Protein AF-A0A959H0U8-F1 (afdb_monomer_lite)

Foldseek 3Di:
DKDWDWDQALVNPDIDTDIDDDDPPPQEDEDPADGNAAFAKEWEDEPPQFAPVFKWKWKCFPVGNYIYTFCADPVVRITIDGGHGFFTKTWMWMWGAGPVRWIWIWTDIDTHPPDNYHYTYTDTDDPVVVVVVVVVD

pLDDT: mean 90.53, std 7.3, range [69.94, 98.56]

Secondary structure (DSSP, 8-state):
-EEEEEEE-TTSSSEEEEEEE--TT--SEE----SSS-EEEEEEE--TTS-TTTEEEEEEETTSSEEEEPEE-TTT--EEEEEEETT-EEEEEEEEE-TTS-EEEEEEEEETTS-SEEE---EEE-HHHHHHHHHT-

Sequence (137 aa):
PVFQSDWLAPNQVDVITGYELFSPHLNWINCDRFVGEPTTSFCVDLPPEFNPENSRVYLVFENMQSIAPLETDLSSGTFCYPMAPHGFQVRIVSISKTEDGRYWLGNKQTEIGTNATVEVQPQEVQEQQVLNFLKNL

Radius of gyration: 16.79 Å; chains: 1; bounding box: 42×36×40 Å

Structure (mmCIF, N/CA/C/O backbone):
data_AF-A0A959H0U8-F1
#
_entry.id   AF-A0A959H0U8-F1
#
loop_
_atom_site.group_PDB
_atom_site.id
_atom_site.type_symbol
_atom_site.label_atom_id
_atom_site.label_alt_id
_atom_site.label_comp_id
_atom_site.label_asym_id
_atom_site.label_entity_id
_atom_site.label_seq_id
_atom_site.pdbx_PDB_ins_code
_atom_site.Cartn_x
_atom_site.Cartn_y
_atom_site.Cartn_z
_atom_site.occupancy
_atom_site.B_iso_or_equiv
_atom_site.auth_seq_id
_atom_site.auth_comp_id
_atom_site.auth_asym_id
_atom_site.auth_atom_id
_atom_site.pdbx_PDB_model_num
ATOM 1 N N . PRO A 1 1 ? 8.757 -23.204 -14.002 1.00 74.38 1 PRO A N 1
ATOM 2 C CA . PRO A 1 1 ? 10.155 -23.548 -14.371 1.00 74.38 1 PRO A CA 1
ATOM 3 C C . PRO A 1 1 ? 11.069 -22.370 -14.034 1.00 74.38 1 PRO A C 1
ATOM 5 O O . PRO A 1 1 ? 10.575 -21.245 -14.026 1.00 74.38 1 PRO A O 1
ATOM 8 N N . VAL A 1 2 ? 12.338 -22.636 -13.713 1.00 84.12 2 VAL A N 1
ATOM 9 C CA . VAL A 1 2 ? 13.323 -21.602 -13.356 1.00 84.12 2 VAL A CA 1
ATOM 10 C C . VAL A 1 2 ? 14.381 -21.537 -14.445 1.00 84.12 2 VAL A C 1
ATOM 12 O O . VAL A 1 2 ? 14.932 -22.572 -14.818 1.00 84.12 2 VAL A O 1
ATOM 15 N N . PHE A 1 3 ? 14.648 -20.339 -14.947 1.00 88.81 3 PHE A N 1
ATOM 16 C CA . PHE A 1 3 ? 15.611 -20.074 -16.009 1.00 88.81 3 PHE A CA 1
ATOM 17 C C . PHE A 1 3 ? 16.629 -19.059 -15.512 1.00 88.81 3 PHE A C 1
ATOM 19 O O . PHE A 1 3 ? 16.265 -18.141 -14.786 1.00 88.81 3 PHE A O 1
ATOM 26 N N . GLN A 1 4 ? 17.894 -19.201 -15.895 1.00 91.25 4 GLN A N 1
ATOM 27 C CA . GLN A 1 4 ? 18.825 -18.083 -15.769 1.00 91.25 4 GLN A CA 1
ATOM 28 C C . GLN A 1 4 ? 18.385 -16.986 -16.749 1.00 91.25 4 GLN A C 1
ATOM 30 O O . GLN A 1 4 ? 18.025 -17.300 -17.884 1.00 91.25 4 GLN A O 1
ATOM 35 N N . SER A 1 5 ? 18.385 -15.734 -16.303 1.00 90.12 5 SER A N 1
ATOM 36 C CA . SER A 1 5 ? 17.933 -14.593 -17.095 1.00 90.12 5 SER A CA 1
ATOM 37 C C . SER A 1 5 ? 18.782 -13.358 -16.812 1.00 90.12 5 SER A C 1
ATOM 39 O O . SER A 1 5 ? 19.304 -13.189 -15.707 1.00 90.12 5 SER A O 1
ATOM 41 N N . ASP A 1 6 ? 18.893 -12.514 -17.833 1.00 91.00 6 ASP A N 1
ATOM 42 C CA . ASP A 1 6 ? 19.637 -11.264 -17.826 1.00 91.00 6 ASP A CA 1
ATOM 43 C C . ASP A 1 6 ? 18.681 -10.143 -18.260 1.00 91.00 6 ASP A C 1
ATOM 45 O O . ASP A 1 6 ? 18.078 -10.208 -19.334 1.00 91.00 6 ASP A O 1
ATOM 49 N N . TRP A 1 7 ? 18.549 -9.103 -17.439 1.00 85.88 7 TRP A N 1
ATOM 50 C CA . TRP A 1 7 ? 17.707 -7.937 -17.715 1.00 85.88 7 TRP A CA 1
ATOM 51 C C . TRP A 1 7 ? 18.563 -6.682 -17.858 1.00 85.88 7 TRP A C 1
ATOM 53 O O . TRP A 1 7 ? 19.547 -6.504 -17.138 1.00 85.88 7 TRP A O 1
ATOM 63 N N . LEU A 1 8 ? 18.174 -5.773 -18.753 1.00 85.31 8 LEU A N 1
ATOM 64 C CA . LEU A 1 8 ? 18.801 -4.453 -18.822 1.00 85.31 8 LEU A CA 1
ATOM 65 C C . LEU A 1 8 ? 18.415 -3.635 -17.586 1.00 85.31 8 LEU A C 1
ATOM 67 O O . LEU A 1 8 ? 17.239 -3.529 -17.231 1.00 85.31 8 LEU A O 1
ATOM 71 N N . ALA A 1 9 ? 19.409 -3.037 -16.935 1.00 80.75 9 ALA A N 1
ATOM 72 C CA . ALA A 1 9 ? 19.173 -2.072 -15.875 1.00 80.75 9 ALA A CA 1
ATOM 73 C C . ALA A 1 9 ? 18.481 -0.810 -16.431 1.00 80.75 9 ALA A C 1
ATOM 75 O O . ALA A 1 9 ? 18.576 -0.522 -17.628 1.00 80.75 9 ALA A O 1
ATOM 76 N N . PRO A 1 10 ? 17.839 0.013 -15.579 1.00 75.88 10 PRO A N 1
ATOM 77 C CA . PRO A 1 10 ? 17.183 1.245 -16.024 1.00 75.88 10 PRO A CA 1
ATOM 78 C C . PRO A 1 10 ? 18.098 2.211 -16.795 1.00 75.88 10 PRO A C 1
ATOM 80 O O . PRO A 1 10 ? 17.624 2.953 -17.648 1.00 75.88 10 PRO A O 1
ATOM 83 N N . ASN A 1 11 ? 19.413 2.178 -16.548 1.00 79.75 11 ASN A N 1
ATOM 84 C CA . ASN A 1 11 ? 20.396 2.983 -17.281 1.00 79.75 11 ASN A CA 1
ATOM 85 C C . ASN A 1 11 ? 20.711 2.469 -18.699 1.00 79.75 11 ASN A C 1
ATOM 87 O O . ASN A 1 11 ? 21.494 3.105 -19.397 1.00 79.75 11 ASN A O 1
ATOM 91 N N . GLN A 1 12 ? 20.116 1.345 -19.114 1.00 81.25 12 GLN A N 1
ATOM 92 C CA . GLN A 1 12 ? 20.269 0.701 -20.424 1.00 81.25 12 GLN A CA 1
ATOM 93 C C . GLN A 1 12 ? 21.707 0.267 -20.769 1.00 81.25 12 GLN A C 1
ATOM 95 O O . GLN A 1 12 ? 21.991 -0.061 -21.919 1.00 81.25 12 GLN A O 1
ATOM 100 N N . VAL A 1 13 ? 22.614 0.261 -19.790 1.00 85.69 13 VAL A N 1
ATOM 101 C CA . VAL A 1 13 ? 24.035 -0.076 -19.974 1.00 85.69 13 VAL A CA 1
ATOM 102 C C . VAL A 1 13 ? 24.415 -1.287 -19.134 1.00 85.69 13 VAL A C 1
ATOM 104 O O . VAL A 1 13 ? 25.091 -2.188 -19.629 1.00 85.69 13 VAL A O 1
ATOM 107 N N . ASP A 1 14 ? 23.965 -1.328 -17.882 1.00 88.50 14 ASP A N 1
ATOM 108 C CA . ASP A 1 14 ? 24.293 -2.425 -16.981 1.00 88.50 14 ASP A CA 1
ATOM 109 C C . ASP A 1 14 ? 23.356 -3.619 -17.191 1.00 88.50 14 ASP A C 1
ATOM 111 O O . ASP A 1 14 ? 22.172 -3.468 -17.505 1.00 88.50 14 ASP A O 1
ATOM 115 N N . VAL A 1 15 ? 23.893 -4.820 -16.974 1.00 89.38 15 VAL A N 1
ATOM 116 C CA . VAL A 1 15 ? 23.142 -6.078 -17.019 1.00 89.38 15 VAL A CA 1
ATOM 117 C C . VAL A 1 15 ? 22.891 -6.563 -15.596 1.00 89.38 15 VAL A C 1
ATOM 119 O O . VAL A 1 15 ? 23.821 -6.741 -14.809 1.00 89.38 15 VAL A O 1
ATOM 122 N N . ILE A 1 16 ? 21.623 -6.799 -15.273 1.00 88.25 16 ILE A N 1
ATOM 123 C CA . ILE A 1 16 ? 21.184 -7.437 -14.035 1.00 88.25 16 ILE A CA 1
ATOM 124 C C . ILE A 1 16 ? 21.042 -8.927 -14.327 1.00 88.25 16 ILE A C 1
ATOM 126 O O . ILE A 1 16 ? 20.200 -9.315 -15.128 1.00 88.25 16 ILE A O 1
ATOM 130 N N . THR A 1 17 ? 21.856 -9.753 -13.676 1.00 90.38 17 THR A N 1
ATOM 131 C CA . THR A 1 17 ? 21.813 -11.215 -13.823 1.00 90.38 17 THR A CA 1
ATOM 132 C C . THR A 1 17 ? 20.987 -11.836 -12.700 1.00 90.38 17 THR A C 1
ATOM 134 O O . THR A 1 17 ? 21.017 -11.371 -11.556 1.00 90.38 17 THR A O 1
ATOM 137 N N . GLY A 1 18 ? 20.238 -12.895 -12.999 1.00 88.12 18 GLY A N 1
ATOM 138 C CA . GLY A 1 18 ? 19.469 -13.613 -11.990 1.00 88.12 18 GLY A CA 1
ATOM 139 C C . GLY A 1 18 ? 18.714 -14.815 -12.539 1.00 88.12 18 GLY A C 1
ATOM 140 O O . GLY A 1 18 ? 19.104 -15.421 -13.536 1.00 88.12 18 GLY A O 1
ATOM 141 N N . TYR A 1 19 ? 17.640 -15.186 -11.844 1.00 84.62 19 TYR A N 1
ATOM 142 C CA . TYR A 1 19 ? 16.775 -16.291 -12.238 1.00 84.62 19 TYR A CA 1
ATOM 143 C C . TYR A 1 19 ? 15.349 -15.796 -12.441 1.00 84.62 19 TYR A C 1
ATOM 145 O O . TYR A 1 19 ? 14.788 -15.130 -11.575 1.00 84.62 19 TYR A O 1
ATOM 153 N N . GLU A 1 20 ? 14.757 -16.151 -13.572 1.00 83.94 20 GLU A N 1
ATOM 154 C CA . GLU A 1 20 ? 13.348 -15.941 -13.855 1.00 83.94 20 GLU A CA 1
ATOM 155 C C . GLU A 1 20 ? 12.563 -17.202 -13.500 1.00 83.94 20 GLU A C 1
ATOM 157 O O . GLU A 1 20 ? 12.912 -18.314 -13.908 1.00 83.94 20 GLU A O 1
ATOM 162 N N . LEU A 1 21 ? 11.486 -17.035 -12.738 1.00 80.38 21 LEU A N 1
ATOM 163 C CA . LEU A 1 21 ? 10.592 -18.119 -12.361 1.00 80.38 21 LEU A CA 1
ATOM 164 C C . LEU A 1 21 ? 9.195 -17.824 -12.895 1.00 80.38 21 LEU A C 1
ATOM 166 O O . LEU A 1 21 ? 8.529 -16.899 -12.442 1.00 80.38 21 LEU A O 1
ATOM 170 N N . PHE A 1 22 ? 8.724 -18.667 -13.813 1.00 73.56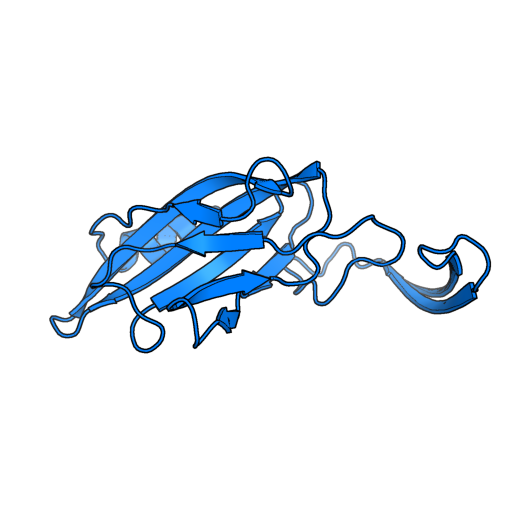 22 PHE A N 1
ATOM 171 C CA . PHE A 1 22 ? 7.317 -18.684 -14.204 1.00 73.56 22 PHE A CA 1
ATOM 172 C C . PHE A 1 22 ? 6.589 -19.767 -13.409 1.00 73.56 22 PHE A C 1
ATOM 174 O O . PHE A 1 22 ? 6.924 -20.957 -13.523 1.00 73.56 22 PHE A O 1
ATOM 181 N N . SER A 1 23 ? 5.603 -19.365 -12.605 1.00 73.44 23 SER A N 1
ATOM 182 C CA . SER A 1 23 ? 4.746 -20.289 -11.864 1.00 73.44 23 SER A CA 1
ATOM 183 C C . SER A 1 23 ? 3.269 -20.006 -12.129 1.00 73.44 23 SER A C 1
ATOM 185 O O . SER A 1 23 ? 2.710 -19.098 -11.523 1.00 73.44 23 SER A O 1
ATOM 187 N N . PRO A 1 24 ? 2.603 -20.814 -12.970 1.00 69.94 24 PRO A N 1
ATOM 188 C CA . PRO A 1 24 ? 1.177 -20.650 -13.253 1.00 69.94 24 PRO A CA 1
ATOM 189 C C . PRO A 1 24 ? 0.267 -21.089 -12.090 1.00 69.94 24 PRO A C 1
ATOM 191 O O . PRO A 1 24 ? -0.951 -21.013 -12.211 1.00 69.94 24 PRO A O 1
ATOM 194 N N . HIS A 1 25 ? 0.835 -21.604 -10.992 1.00 75.56 25 HIS A N 1
ATOM 195 C CA . HIS A 1 25 ? 0.088 -22.155 -9.853 1.00 75.56 25 HIS A CA 1
ATOM 196 C C . HIS A 1 25 ? 0.329 -21.414 -8.536 1.00 75.56 25 HIS A C 1
ATOM 198 O O . HIS A 1 25 ? -0.340 -21.703 -7.544 1.00 75.56 25 HIS A O 1
ATOM 204 N N . LEU A 1 26 ? 1.288 -20.484 -8.497 1.00 71.94 26 LEU A N 1
ATOM 205 C CA . LEU A 1 26 ? 1.362 -19.538 -7.392 1.00 71.94 26 LEU A CA 1
ATOM 206 C C . LEU A 1 26 ? 0.295 -18.486 -7.679 1.00 71.94 26 LEU A C 1
ATOM 208 O O . LEU A 1 26 ? 0.445 -17.740 -8.635 1.00 71.94 26 LEU A O 1
ATOM 212 N N . ASN A 1 27 ? -0.794 -18.508 -6.905 1.00 78.50 27 ASN A N 1
ATOM 213 C CA . ASN A 1 27 ? -1.888 -17.544 -7.024 1.00 78.50 27 ASN A CA 1
ATOM 214 C C . ASN A 1 27 ? -1.363 -16.127 -6.724 1.00 78.50 27 ASN A C 1
ATOM 216 O O . ASN A 1 27 ? -0.850 -15.440 -7.594 1.00 78.50 27 ASN A O 1
ATOM 220 N N . TRP A 1 28 ? -1.430 -15.703 -5.461 1.00 82.88 28 TRP A N 1
ATOM 221 C CA . TRP A 1 28 ? -0.937 -14.396 -5.044 1.00 82.88 28 TRP A CA 1
ATOM 222 C C . TRP A 1 28 ? 0.548 -14.452 -4.711 1.00 82.88 28 TRP A C 1
ATOM 224 O O . TRP A 1 28 ? 0.974 -15.263 -3.885 1.00 82.88 28 TRP A O 1
ATOM 234 N N . ILE A 1 29 ? 1.318 -13.559 -5.323 1.00 80.06 29 ILE A N 1
ATOM 235 C CA . ILE A 1 29 ? 2.727 -13.341 -5.005 1.00 80.06 29 ILE A CA 1
ATOM 236 C C . ILE A 1 29 ? 2.925 -11.971 -4.353 1.00 80.06 29 ILE A C 1
ATOM 238 O O . ILE A 1 29 ? 2.135 -11.044 -4.529 1.00 80.06 29 ILE A O 1
ATOM 242 N N . ASN A 1 30 ? 3.989 -11.842 -3.568 1.00 79.94 30 ASN A N 1
ATOM 243 C CA . ASN A 1 30 ? 4.473 -10.530 -3.164 1.00 79.94 30 ASN A CA 1
ATOM 244 C C . ASN A 1 30 ? 5.371 -9.980 -4.281 1.00 79.94 30 ASN A C 1
ATOM 246 O O . ASN A 1 30 ? 6.256 -10.694 -4.755 1.00 79.94 30 ASN A O 1
ATOM 250 N N . CYS A 1 31 ? 5.143 -8.732 -4.695 1.00 73.19 31 CYS A N 1
ATOM 251 C CA . CYS A 1 31 ? 6.084 -8.020 -5.555 1.00 73.19 31 CYS A CA 1
ATOM 252 C C . CYS A 1 31 ? 6.966 -7.128 -4.687 1.00 73.19 31 CYS A C 1
ATOM 254 O O . CYS A 1 31 ? 6.489 -6.154 -4.109 1.00 73.19 31 CYS A O 1
ATOM 256 N N . ASP A 1 32 ? 8.244 -7.490 -4.605 1.00 73.81 32 ASP A N 1
ATOM 257 C CA . ASP A 1 32 ? 9.235 -6.740 -3.837 1.00 73.81 32 ASP A CA 1
ATOM 258 C C . ASP A 1 32 ? 9.806 -5.573 -4.657 1.00 73.81 32 ASP A C 1
ATOM 260 O O . ASP A 1 32 ? 9.900 -4.448 -4.172 1.00 73.81 32 ASP A O 1
ATOM 264 N N . ARG A 1 33 ? 10.123 -5.809 -5.942 1.00 75.56 33 ARG A N 1
ATOM 265 C CA . ARG A 1 33 ? 10.620 -4.773 -6.859 1.00 75.56 33 ARG A CA 1
ATOM 266 C C . ARG A 1 33 ? 10.392 -5.130 -8.328 1.00 75.56 33 ARG A C 1
ATOM 268 O O . ARG A 1 33 ? 10.638 -6.262 -8.738 1.00 75.56 33 ARG A O 1
ATOM 275 N N . PHE A 1 34 ? 10.041 -4.132 -9.137 1.00 80.44 34 PHE A N 1
ATOM 276 C CA . PHE A 1 34 ? 10.049 -4.234 -10.599 1.00 80.44 34 PHE A CA 1
ATOM 277 C C . PHE A 1 34 ? 11.459 -3.980 -11.150 1.00 80.44 34 PHE A C 1
ATOM 279 O O . PHE A 1 34 ? 12.151 -3.057 -10.721 1.00 80.44 34 PHE A O 1
ATOM 286 N N . VAL A 1 35 ? 11.908 -4.808 -12.095 1.00 79.06 35 VAL A N 1
ATOM 287 C CA . VAL A 1 35 ? 13.217 -4.671 -12.752 1.00 79.06 35 VAL A CA 1
ATOM 288 C C . VAL A 1 35 ? 13.004 -4.135 -14.164 1.00 79.06 35 VAL A C 1
ATOM 290 O O . VAL A 1 35 ? 12.205 -4.687 -14.908 1.00 79.06 35 VAL A O 1
ATOM 293 N N . GLY A 1 36 ? 13.721 -3.071 -14.531 1.00 77.56 36 GLY A N 1
ATOM 294 C CA . GLY A 1 36 ? 13.685 -2.490 -15.881 1.00 77.56 36 GLY A CA 1
ATOM 295 C C . GLY A 1 36 ? 12.570 -1.467 -16.126 1.00 77.56 36 GLY A C 1
ATOM 296 O O . GLY A 1 36 ? 12.652 -0.723 -17.098 1.00 77.56 36 GLY A O 1
ATOM 297 N N . GLU A 1 37 ? 11.587 -1.365 -15.230 1.00 83.50 37 GLU A N 1
ATOM 298 C CA . GLU A 1 37 ? 10.513 -0.369 -15.315 1.00 83.50 37 GLU A CA 1
ATOM 299 C C . GLU A 1 37 ? 10.930 0.981 -14.703 1.00 83.50 37 GLU A C 1
ATOM 301 O O . GLU A 1 37 ? 11.637 1.002 -13.687 1.00 83.50 37 GLU A O 1
ATOM 306 N N . PRO A 1 38 ? 10.492 2.126 -15.263 1.00 86.62 38 PRO A N 1
ATOM 307 C CA . PRO A 1 38 ? 10.655 3.419 -14.612 1.00 86.62 38 PRO A CA 1
ATOM 308 C C . PRO A 1 38 ? 9.842 3.459 -13.313 1.00 86.62 38 PRO A C 1
ATOM 310 O O . PRO A 1 38 ? 8.658 3.119 -13.293 1.00 86.62 38 PRO A O 1
ATOM 313 N N . THR A 1 39 ? 10.466 3.903 -12.223 1.00 89.75 39 THR A N 1
ATOM 314 C CA . THR A 1 39 ? 9.841 3.909 -10.895 1.00 89.75 39 THR A CA 1
ATOM 315 C C . THR A 1 39 ? 9.639 5.313 -10.344 1.00 89.75 39 THR A C 1
ATOM 317 O O . THR A 1 39 ? 10.470 6.195 -10.554 1.00 89.75 39 THR A O 1
ATOM 320 N N . THR A 1 40 ? 8.582 5.492 -9.557 1.00 90.31 40 THR A N 1
ATOM 321 C CA . THR A 1 40 ? 8.320 6.691 -8.754 1.00 90.31 40 THR A CA 1
ATOM 322 C C . THR A 1 40 ? 7.997 6.305 -7.315 1.00 90.31 40 THR A C 1
ATOM 324 O O . THR A 1 40 ? 7.500 5.208 -7.061 1.00 90.31 40 THR A O 1
ATOM 327 N N . SER A 1 41 ? 8.218 7.225 -6.374 1.00 91.56 41 SER A N 1
ATOM 328 C CA . SER A 1 41 ? 7.571 7.112 -5.068 1.00 91.56 41 SER A CA 1
ATOM 329 C C . SER A 1 41 ? 6.062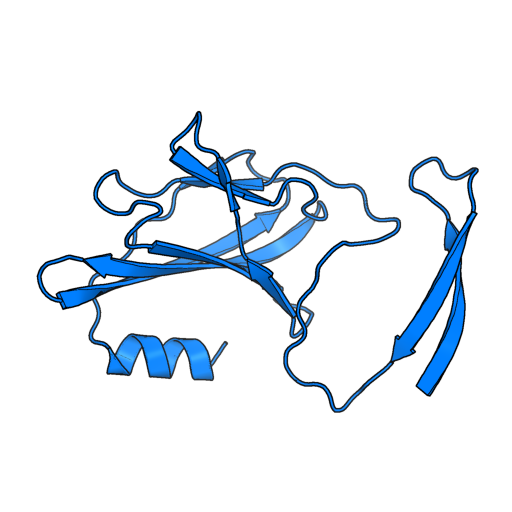 7.251 -5.251 1.00 91.56 41 SER A C 1
ATOM 331 O O . SER A 1 41 ? 5.603 8.113 -6.008 1.00 91.56 41 SER A O 1
ATOM 333 N N . PHE A 1 42 ? 5.306 6.394 -4.575 1.00 94.44 42 PHE A N 1
ATOM 334 C CA . PHE A 1 42 ? 3.853 6.437 -4.540 1.00 94.44 42 PHE A CA 1
ATOM 335 C C . PHE A 1 42 ? 3.396 6.355 -3.092 1.00 94.44 42 PHE A C 1
ATOM 337 O O . PHE A 1 42 ? 3.668 5.357 -2.422 1.00 94.44 42 PHE A O 1
ATOM 344 N N . CYS A 1 43 ? 2.704 7.386 -2.617 1.00 96.50 43 CYS A N 1
ATOM 345 C CA . CYS A 1 43 ? 2.231 7.453 -1.241 1.00 96.50 43 CYS A CA 1
ATOM 346 C C . CYS A 1 43 ? 0.704 7.481 -1.165 1.00 96.50 43 CYS A C 1
ATOM 348 O O . CYS A 1 43 ? 0.013 7.937 -2.075 1.00 96.50 43 CYS A O 1
ATOM 350 N N . VAL A 1 44 ? 0.175 7.000 -0.050 1.00 97.69 44 VAL A N 1
ATOM 351 C CA . VAL A 1 44 ? -1.235 7.004 0.307 1.00 97.69 44 VAL A CA 1
ATOM 352 C C . VAL A 1 44 ? -1.378 7.778 1.600 1.00 97.69 44 VAL A C 1
ATOM 354 O O . VAL A 1 44 ? -0.710 7.472 2.591 1.00 97.69 44 VAL A O 1
ATOM 357 N N . ASP A 1 45 ? -2.258 8.769 1.566 1.00 97.38 45 ASP A N 1
ATOM 358 C CA . ASP A 1 45 ? -2.627 9.550 2.737 1.00 97.38 45 ASP A CA 1
ATOM 359 C C . ASP A 1 45 ? -3.988 9.081 3.255 1.00 97.38 45 ASP A C 1
ATOM 361 O O . ASP A 1 45 ? -4.929 8.881 2.474 1.00 97.38 45 ASP A O 1
ATOM 365 N N . LEU A 1 46 ? -4.067 8.862 4.564 1.00 97.88 46 LEU A N 1
ATOM 366 C CA . LEU A 1 46 ? -5.285 8.466 5.262 1.00 97.88 46 LEU A CA 1
ATOM 367 C C . LEU A 1 46 ? -5.663 9.558 6.272 1.00 97.88 46 LEU A C 1
ATOM 369 O O . LEU A 1 46 ? -4.783 10.257 6.773 1.00 97.88 46 LEU A O 1
ATOM 373 N N . PRO A 1 47 ? -6.954 9.694 6.620 1.00 96.69 47 PRO A N 1
ATOM 374 C CA . PRO A 1 47 ? -7.372 10.565 7.710 1.00 96.69 47 PRO A CA 1
ATOM 375 C C . PRO A 1 47 ? -6.591 10.305 9.015 1.00 96.69 47 PRO A C 1
ATOM 377 O O . PRO A 1 47 ? -6.234 9.154 9.274 1.00 96.69 47 PRO A O 1
ATOM 380 N N . PRO A 1 48 ? -6.354 11.328 9.862 1.00 92.88 48 PRO A N 1
ATOM 381 C CA . PRO A 1 48 ? -5.478 11.229 11.039 1.00 92.88 48 PRO A CA 1
ATOM 382 C C . PRO A 1 48 ? -5.825 10.120 12.045 1.00 92.88 48 PRO A C 1
ATOM 384 O O . PRO A 1 48 ? -4.957 9.657 12.785 1.00 92.88 48 PRO A O 1
ATOM 387 N N . GLU A 1 49 ? -7.086 9.695 12.101 1.00 93.94 49 GLU A N 1
ATOM 388 C CA . GLU A 1 49 ? -7.546 8.576 12.925 1.00 93.94 49 GLU A CA 1
ATOM 389 C C . GLU A 1 49 ? -7.015 7.203 12.459 1.00 93.94 49 GLU A C 1
ATOM 391 O O . GLU A 1 49 ? -7.016 6.245 13.238 1.00 93.94 49 GLU A O 1
ATOM 396 N N . PHE A 1 50 ? -6.523 7.101 11.221 1.00 96.25 50 PHE A N 1
ATOM 397 C CA . PHE A 1 50 ? -5.955 5.896 10.620 1.00 96.25 50 PHE A CA 1
ATOM 398 C C . PHE A 1 50 ? -4.436 6.032 10.503 1.00 96.25 50 PHE A C 1
ATOM 400 O O . PHE A 1 50 ? -3.901 6.649 9.586 1.00 96.25 50 PHE A O 1
ATOM 407 N N . ASN A 1 51 ? -3.730 5.428 11.450 1.00 93.44 51 ASN A N 1
ATOM 408 C CA . ASN A 1 51 ? -2.297 5.593 11.643 1.00 93.44 51 ASN A CA 1
ATOM 409 C C . ASN A 1 51 ? -1.549 4.244 11.519 1.00 93.44 51 ASN A C 1
ATOM 411 O O . ASN A 1 51 ? -2.169 3.183 11.404 1.00 93.44 51 ASN A O 1
ATOM 415 N N . PRO A 1 52 ? -0.208 4.243 11.551 1.00 93.56 52 PRO A N 1
ATOM 416 C CA . PRO A 1 52 ? 0.600 3.027 11.397 1.00 93.56 52 PRO A CA 1
ATOM 417 C C . PRO A 1 52 ? 0.365 1.949 12.462 1.00 93.56 52 PRO A C 1
ATOM 419 O O . PRO A 1 52 ? 0.656 0.772 12.235 1.00 93.56 52 PRO A O 1
ATOM 422 N N . GLU A 1 53 ? -0.149 2.318 13.633 1.00 93.81 53 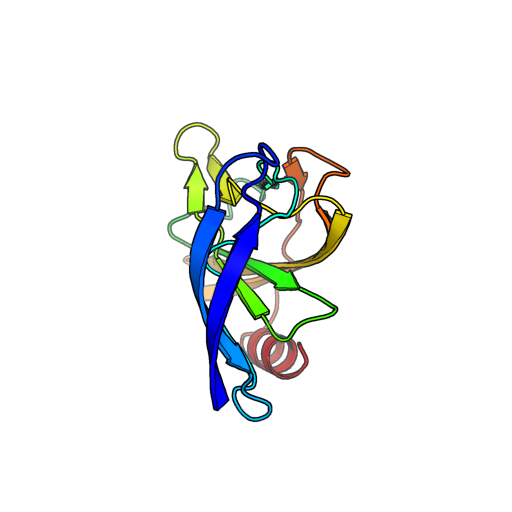GLU A N 1
ATOM 423 C CA . GLU A 1 53 ? -0.424 1.378 14.720 1.00 93.81 53 GLU A CA 1
ATOM 424 C C . GLU A 1 53 ? -1.708 0.589 14.454 1.00 93.81 53 GLU A C 1
ATOM 426 O O . GLU A 1 53 ? -1.788 -0.593 14.791 1.00 93.81 53 GLU A O 1
ATOM 431 N N . ASN A 1 54 ? -2.686 1.217 13.795 1.00 96.38 54 ASN A N 1
ATOM 432 C CA . ASN A 1 54 ? -4.016 0.652 13.592 1.00 96.38 54 ASN A CA 1
ATOM 433 C C . ASN A 1 54 ? -4.365 0.330 12.127 1.00 96.38 54 ASN A C 1
ATOM 435 O O . ASN A 1 54 ? -5.422 -0.254 11.886 1.00 96.38 54 ASN A O 1
ATOM 439 N N . SER A 1 55 ? -3.503 0.682 11.165 1.00 97.44 55 SER A N 1
ATOM 440 C CA . SER A 1 55 ? -3.771 0.577 9.725 1.00 97.44 55 SER A CA 1
ATOM 441 C C . SER A 1 55 ? -2.663 -0.133 8.948 1.00 97.44 55 SER A C 1
ATOM 443 O O . SER A 1 55 ? -1.473 -0.026 9.253 1.00 97.44 55 SER A O 1
ATOM 445 N N . ARG A 1 56 ? -3.050 -0.863 7.901 1.00 97.25 56 ARG A N 1
ATOM 446 C CA . ARG A 1 56 ? -2.153 -1.427 6.882 1.00 97.25 56 ARG A CA 1
ATOM 447 C C . ARG A 1 56 ? -2.661 -1.048 5.501 1.00 97.25 56 ARG A C 1
ATOM 449 O O . ARG A 1 56 ? -3.866 -1.098 5.262 1.00 97.25 56 ARG A O 1
ATOM 456 N N . VAL A 1 57 ? -1.749 -0.691 4.602 1.00 97.88 57 VAL A N 1
ATOM 457 C CA . VAL A 1 57 ? -2.073 -0.264 3.236 1.00 97.88 57 VAL A CA 1
ATOM 458 C C . VAL A 1 57 ? -1.315 -1.129 2.239 1.00 97.88 57 VAL A C 1
ATOM 460 O O . VAL A 1 57 ? -0.149 -1.458 2.455 1.00 97.88 57 VAL A O 1
ATOM 463 N N . TYR A 1 58 ? -1.987 -1.495 1.152 1.00 96.44 58 TYR A N 1
ATOM 464 C CA . TYR A 1 58 ? -1.461 -2.345 0.091 1.00 96.44 58 TYR A CA 1
ATOM 465 C C . TYR A 1 58 ? -1.778 -1.753 -1.284 1.00 96.44 58 TYR A C 1
ATOM 467 O O . TYR A 1 58 ? -2.867 -1.216 -1.499 1.00 96.44 58 TYR A O 1
ATOM 475 N N . LEU A 1 59 ? -0.853 -1.917 -2.228 1.00 95.06 59 LEU A N 1
ATOM 476 C CA . LEU A 1 59 ? -1.148 -1.868 -3.656 1.00 95.06 59 LEU A CA 1
ATOM 477 C C . LEU A 1 59 ? -1.523 -3.272 -4.114 1.00 95.06 59 LEU A C 1
ATOM 479 O O . LEU A 1 59 ? -0.763 -4.216 -3.901 1.00 95.06 59 LEU A O 1
ATOM 483 N N . VAL A 1 60 ? -2.672 -3.396 -4.762 1.00 94.88 60 VAL A N 1
ATOM 484 C CA . VAL A 1 60 ? -3.114 -4.602 -5.460 1.00 94.88 60 VAL A CA 1
ATOM 485 C C . VAL A 1 60 ? -3.033 -4.308 -6.950 1.00 94.88 60 VAL A C 1
ATOM 487 O O . VAL A 1 60 ? -3.685 -3.384 -7.431 1.00 94.88 60 VAL A O 1
ATOM 490 N N . PHE A 1 61 ? -2.209 -5.044 -7.685 1.00 92.50 61 PHE A N 1
ATOM 491 C CA . PHE A 1 61 ? -2.027 -4.798 -9.113 1.00 92.50 61 PHE A CA 1
ATOM 492 C C . PHE A 1 61 ? -3.147 -5.478 -9.914 1.00 92.50 61 PHE A C 1
ATOM 494 O O . PHE A 1 61 ? -3.435 -6.648 -9.702 1.00 92.50 61 PHE A O 1
ATOM 501 N N . GLU A 1 62 ? -3.792 -4.766 -10.840 1.00 89.88 62 GLU A N 1
ATOM 502 C CA . GLU A 1 62 ? -5.002 -5.284 -11.515 1.00 89.88 62 GLU A CA 1
ATOM 503 C C . GLU A 1 62 ? -4.679 -6.370 -12.565 1.00 89.88 62 GLU A C 1
ATOM 505 O O . GLU A 1 62 ? -5.444 -7.310 -12.762 1.00 89.88 62 GLU A O 1
ATOM 510 N N . ASN A 1 63 ? -3.517 -6.284 -13.223 1.00 84.44 63 ASN A N 1
ATOM 511 C CA . ASN A 1 63 ? -3.126 -7.197 -14.311 1.00 84.44 63 ASN A CA 1
ATOM 512 C C . ASN A 1 63 ? -2.151 -8.304 -13.878 1.00 84.44 63 ASN A C 1
ATOM 514 O O . ASN A 1 63 ? -1.611 -9.027 -14.715 1.00 84.44 63 ASN A O 1
ATOM 518 N N . MET A 1 64 ? -1.893 -8.429 -12.579 1.00 84.38 64 MET A N 1
ATOM 519 C CA . MET A 1 64 ? -1.021 -9.454 -12.014 1.00 84.38 64 MET A CA 1
ATOM 520 C C . MET A 1 64 ? -1.519 -9.800 -10.617 1.00 84.38 64 MET A C 1
ATOM 522 O O . MET A 1 64 ? -1.813 -8.902 -9.841 1.00 84.38 64 MET A O 1
ATOM 526 N N . GLN A 1 65 ? -1.592 -11.088 -10.274 1.00 85.25 65 GLN A N 1
ATOM 527 C CA . GLN A 1 65 ? -2.001 -11.547 -8.940 1.00 85.25 65 GLN A CA 1
ATOM 528 C C . GLN A 1 65 ? -0.902 -11.253 -7.913 1.00 85.25 65 GLN A C 1
ATOM 530 O O . GLN A 1 65 ? -0.205 -12.139 -7.423 1.00 85.25 65 GLN A O 1
ATOM 535 N N . SER A 1 66 ? -0.695 -9.973 -7.635 1.00 88.69 66 SER A N 1
ATOM 536 C CA . SER A 1 66 ? 0.400 -9.489 -6.826 1.00 88.69 66 SER A CA 1
ATOM 537 C C . SER A 1 66 ? -0.036 -8.340 -5.944 1.00 88.69 66 SER A C 1
ATOM 539 O O . SER A 1 66 ? -0.810 -7.472 -6.353 1.00 88.69 66 SER A O 1
ATOM 541 N N . ILE A 1 67 ? 0.532 -8.315 -4.743 1.00 92.44 67 ILE A N 1
ATOM 542 C CA . ILE A 1 67 ? 0.378 -7.212 -3.801 1.00 92.44 67 ILE A CA 1
ATOM 543 C C . ILE A 1 67 ? 1.736 -6.671 -3.364 1.00 92.44 67 ILE A C 1
ATOM 545 O O . ILE A 1 67 ? 2.712 -7.423 -3.268 1.00 92.44 67 ILE A O 1
ATOM 549 N N . ALA A 1 68 ? 1.775 -5.381 -3.050 1.00 92.81 68 ALA A N 1
ATOM 550 C CA . ALA A 1 68 ? 2.900 -4.731 -2.391 1.00 92.81 68 ALA A CA 1
ATOM 551 C C . ALA A 1 68 ? 2.400 -4.007 -1.128 1.00 92.81 68 ALA A C 1
ATOM 553 O O . ALA A 1 68 ? 1.485 -3.186 -1.235 1.00 92.81 68 ALA A O 1
ATOM 554 N N . PRO A 1 69 ? 2.931 -4.310 0.071 1.00 94.81 69 PRO A N 1
ATOM 555 C CA . PRO A 1 69 ? 2.644 -3.522 1.264 1.00 94.81 69 PRO A CA 1
ATOM 556 C C . PRO A 1 69 ? 3.312 -2.146 1.157 1.00 94.81 69 PRO A C 1
ATOM 558 O O . PRO A 1 69 ? 4.438 -2.040 0.673 1.00 94.81 69 PRO A O 1
ATOM 561 N N . LEU A 1 70 ? 2.629 -1.102 1.621 1.00 95.31 70 LEU A N 1
ATOM 562 C CA . LEU A 1 70 ? 3.223 0.228 1.747 1.00 95.31 70 LEU A CA 1
ATOM 563 C C . LEU A 1 70 ? 3.825 0.374 3.145 1.00 95.31 70 LEU A C 1
ATOM 565 O O . LEU A 1 70 ? 3.223 -0.027 4.146 1.00 95.31 70 LEU A O 1
ATOM 569 N N . GLU A 1 71 ? 5.005 0.974 3.205 1.00 95.19 71 GLU A N 1
ATOM 570 C CA . GLU A 1 71 ? 5.709 1.276 4.445 1.00 95.19 71 GLU A CA 1
ATOM 571 C C . GLU A 1 71 ? 5.325 2.663 4.944 1.00 95.19 71 GLU A C 1
ATOM 573 O O . GLU A 1 71 ? 5.067 3.570 4.161 1.00 95.19 71 GLU A O 1
ATOM 578 N N . THR A 1 72 ? 5.296 2.866 6.254 1.00 95.56 72 THR A N 1
ATOM 579 C CA . THR A 1 72 ? 5.035 4.197 6.800 1.00 95.56 72 THR A CA 1
ATOM 580 C C . THR A 1 72 ? 6.247 5.107 6.624 1.00 95.56 72 THR A C 1
ATOM 582 O O . THR A 1 72 ? 7.330 4.812 7.129 1.00 95.56 72 THR A O 1
ATOM 585 N N . ASP A 1 73 ? 6.03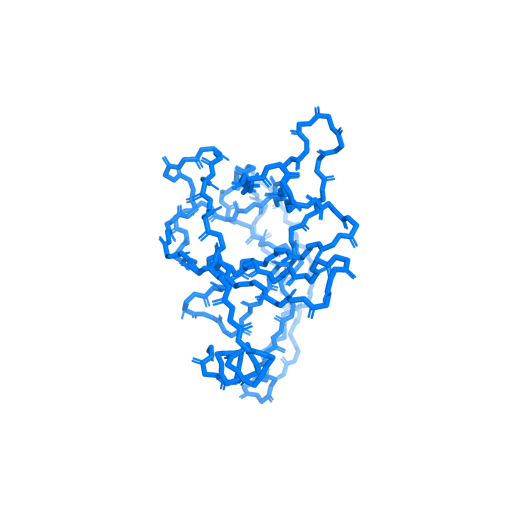7 6.273 6.022 1.00 93.75 73 ASP A N 1
ATOM 586 C CA . ASP A 1 73 ? 6.945 7.406 6.142 1.00 93.75 73 ASP A CA 1
ATOM 587 C C . ASP A 1 73 ? 6.660 8.151 7.454 1.00 93.75 73 ASP A C 1
ATOM 589 O O . ASP A 1 73 ? 5.673 8.870 7.589 1.00 93.75 73 ASP A O 1
ATOM 593 N N . LEU A 1 74 ? 7.546 7.989 8.438 1.00 88.31 74 LEU A N 1
ATOM 594 C CA . LEU A 1 74 ? 7.400 8.589 9.769 1.00 88.31 74 LEU A CA 1
ATOM 595 C C . LEU A 1 74 ? 7.439 10.125 9.763 1.00 88.31 74 LEU A C 1
ATOM 597 O O . LEU A 1 74 ? 7.013 10.739 10.739 1.00 88.31 74 LEU A O 1
ATOM 601 N N . SER A 1 75 ? 7.972 10.750 8.709 1.00 88.50 75 SER A N 1
ATOM 602 C CA . SER A 1 75 ? 8.069 12.210 8.624 1.00 88.50 75 SER A CA 1
ATOM 603 C C . SER A 1 75 ? 6.754 12.860 8.195 1.00 88.50 75 SER A C 1
ATOM 605 O O . SER A 1 75 ? 6.395 13.918 8.711 1.00 88.50 75 SER A O 1
ATOM 607 N N . SER A 1 76 ? 6.031 12.213 7.279 1.00 88.69 76 SER A N 1
ATOM 608 C CA . SER A 1 76 ? 4.756 12.691 6.740 1.00 88.69 76 SER A CA 1
ATOM 609 C C . SER A 1 76 ? 3.539 11.988 7.347 1.00 88.69 76 SER A C 1
ATOM 611 O O . SER A 1 76 ? 2.438 12.518 7.268 1.00 88.69 76 SER A O 1
ATOM 613 N N . GLY A 1 77 ? 3.722 10.811 7.952 1.00 90.38 77 GLY A N 1
ATOM 614 C CA . GLY A 1 77 ? 2.641 9.939 8.416 1.00 90.38 77 GLY A CA 1
ATOM 615 C C . GLY A 1 77 ? 1.961 9.144 7.296 1.00 90.38 77 GLY A C 1
ATOM 616 O O . GLY A 1 77 ? 1.049 8.369 7.574 1.00 90.38 77 GLY A O 1
ATOM 617 N N . THR A 1 78 ? 2.404 9.308 6.046 1.00 95.75 78 THR A N 1
ATOM 618 C CA . THR A 1 78 ? 1.822 8.625 4.885 1.00 95.75 78 THR A CA 1
ATOM 619 C C . THR A 1 78 ? 2.340 7.194 4.749 1.00 95.75 78 THR A C 1
ATOM 621 O O . THR A 1 78 ? 3.357 6.812 5.328 1.00 95.75 78 THR A O 1
ATOM 624 N N . PHE A 1 79 ? 1.634 6.378 3.970 1.00 97.62 79 PHE A N 1
ATOM 625 C CA . PHE A 1 79 ? 2.064 5.028 3.611 1.00 97.62 79 PHE A CA 1
ATOM 626 C C . PHE A 1 79 ? 2.639 5.067 2.200 1.00 97.62 79 PHE A C 1
ATOM 628 O O . PHE A 1 79 ? 1.919 5.424 1.279 1.00 97.62 79 PHE A O 1
ATOM 635 N N . CYS A 1 80 ? 3.900 4.706 1.999 1.00 95.38 80 CYS A N 1
ATOM 636 C CA . CYS A 1 80 ? 4.611 4.856 0.737 1.00 95.38 80 CYS A CA 1
ATOM 637 C C . CYS A 1 80 ? 5.201 3.543 0.215 1.00 95.38 80 CYS A C 1
ATOM 639 O O . CYS A 1 80 ? 5.611 2.660 0.966 1.00 95.38 80 CYS A O 1
ATOM 641 N N . TYR A 1 81 ? 5.300 3.458 -1.108 1.00 93.44 81 TYR A N 1
ATOM 642 C CA . TYR A 1 81 ? 6.088 2.464 -1.824 1.00 93.44 81 TYR A CA 1
ATOM 643 C C . TYR A 1 81 ? 7.110 3.209 -2.709 1.00 93.44 81 TYR A C 1
ATOM 645 O O . TYR A 1 81 ? 6.722 3.792 -3.726 1.00 93.44 81 TYR A O 1
ATOM 653 N N . PRO A 1 82 ? 8.403 3.265 -2.320 1.00 90.25 82 PRO A N 1
ATOM 654 C CA . PRO A 1 82 ? 9.380 4.182 -2.928 1.00 90.25 82 PRO A CA 1
ATOM 655 C C . PRO A 1 82 ? 9.703 3.921 -4.403 1.00 90.25 82 PRO A C 1
ATOM 657 O O . PRO A 1 82 ? 10.130 4.830 -5.111 1.00 90.25 82 PRO A O 1
ATOM 660 N N . MET A 1 83 ? 9.547 2.675 -4.857 1.00 89.19 83 MET A N 1
ATOM 661 C CA . MET A 1 83 ? 9.911 2.227 -6.204 1.00 89.19 83 MET A CA 1
ATOM 662 C C . MET A 1 83 ? 8.700 1.631 -6.934 1.00 89.19 83 MET A C 1
ATOM 664 O O . MET A 1 83 ? 8.770 0.544 -7.506 1.00 89.19 83 MET A O 1
ATOM 668 N N . ALA A 1 84 ? 7.571 2.335 -6.894 1.00 91.12 84 ALA A N 1
ATOM 669 C CA . ALA A 1 84 ? 6.358 1.929 -7.589 1.00 91.12 84 ALA A CA 1
ATOM 670 C C . ALA A 1 84 ? 6.544 2.038 -9.114 1.00 91.12 84 ALA A C 1
ATOM 672 O O . ALA A 1 84 ? 7.034 3.071 -9.580 1.00 91.12 84 ALA A O 1
ATOM 673 N N . PRO A 1 85 ? 6.160 1.024 -9.910 1.00 91.12 85 PRO A N 1
ATOM 674 C CA . PRO A 1 85 ? 6.318 1.066 -11.362 1.00 91.12 85 PRO A CA 1
ATOM 675 C C . PRO A 1 85 ? 5.330 2.058 -11.988 1.00 91.12 85 PRO A C 1
ATOM 677 O O . PRO A 1 85 ? 4.114 1.928 -11.853 1.00 91.12 85 PRO A O 1
ATOM 680 N N . HIS A 1 86 ? 5.846 3.066 -12.680 1.00 91.06 86 HIS A N 1
ATOM 681 C CA . HIS A 1 86 ? 5.029 4.107 -13.295 1.00 91.06 86 HIS A CA 1
ATOM 682 C C . HIS A 1 86 ? 4.087 3.532 -14.372 1.00 91.06 86 HIS A C 1
ATOM 684 O O . HIS A 1 86 ? 4.494 2.708 -15.187 1.00 91.06 86 HIS A O 1
ATOM 690 N N . GLY A 1 87 ? 2.837 3.999 -14.417 1.00 91.00 87 GLY A N 1
ATOM 691 C CA . GLY A 1 87 ? 1.829 3.621 -15.416 1.00 91.00 87 GLY A CA 1
ATOM 692 C C . GLY A 1 87 ? 1.033 2.351 -15.096 1.00 91.00 87 GLY A C 1
ATOM 693 O O . GLY A 1 87 ? 0.136 1.981 -15.853 1.00 91.00 87 GLY A O 1
ATOM 694 N N . PHE A 1 88 ? 1.326 1.666 -13.988 1.00 92.75 88 PHE A N 1
ATOM 695 C CA . PHE A 1 88 ? 0.594 0.457 -13.608 1.00 92.75 88 PHE A CA 1
ATOM 696 C C . PHE A 1 88 ? -0.748 0.807 -12.962 1.00 92.75 88 PHE A C 1
ATOM 698 O O . PHE A 1 88 ? -0.818 1.628 -12.046 1.00 92.75 88 PHE A O 1
ATOM 705 N N . GLN A 1 89 ? -1.807 0.134 -13.416 1.00 94.94 89 GLN A N 1
ATOM 706 C CA . GLN A 1 89 ? -3.130 0.210 -12.801 1.00 94.94 89 GLN A CA 1
ATOM 707 C C . GLN A 1 89 ? -3.157 -0.617 -11.517 1.00 94.94 89 GLN A C 1
ATOM 709 O O . GLN A 1 89 ? -2.833 -1.811 -11.515 1.00 94.94 89 GLN A O 1
ATOM 714 N N . VAL A 1 90 ? -3.551 0.032 -10.427 1.00 95.25 90 VAL A N 1
ATOM 715 C CA . VAL A 1 90 ? -3.577 -0.550 -9.090 1.00 95.25 90 VAL A CA 1
ATOM 716 C C . VAL A 1 90 ? -4.864 -0.202 -8.360 1.00 95.25 90 VAL A C 1
ATOM 718 O O . VAL A 1 90 ? -5.495 0.835 -8.574 1.00 95.25 90 VAL A O 1
ATOM 721 N N . ARG A 1 91 ? -5.216 -1.062 -7.417 1.00 96.56 91 ARG A N 1
ATOM 722 C CA . ARG A 1 91 ? -6.197 -0.804 -6.378 1.00 96.56 91 ARG A CA 1
ATOM 723 C C . ARG A 1 91 ? -5.474 -0.626 -5.054 1.00 96.56 91 ARG A C 1
ATOM 725 O O . ARG A 1 91 ? -4.812 -1.538 -4.566 1.00 96.56 91 ARG A O 1
ATOM 732 N N . ILE A 1 92 ? -5.619 0.551 -4.463 1.00 97.44 92 ILE A N 1
ATOM 733 C CA . ILE A 1 92 ? -5.197 0.818 -3.095 1.00 97.44 92 ILE A CA 1
ATOM 734 C C . ILE A 1 92 ? -6.212 0.166 -2.164 1.00 97.44 92 ILE A C 1
ATOM 736 O O . ILE A 1 92 ? -7.410 0.447 -2.257 1.00 97.44 92 ILE A O 1
ATOM 740 N N . VAL A 1 93 ? -5.722 -0.667 -1.254 1.00 98.19 93 VAL A N 1
ATOM 741 C CA . VAL A 1 93 ? -6.514 -1.280 -0.190 1.00 98.19 93 VAL A CA 1
ATOM 742 C C . VAL A 1 93 ? -5.925 -0.860 1.147 1.00 98.19 93 VAL A C 1
ATOM 744 O O . VAL A 1 93 ? -4.781 -1.199 1.442 1.00 98.19 93 VAL A O 1
ATOM 747 N N . SER A 1 94 ? -6.698 -0.148 1.966 1.00 98.31 94 SER A N 1
ATOM 748 C CA . SER A 1 94 ? -6.348 0.104 3.365 1.00 98.31 94 SER A CA 1
ATOM 749 C C . SER A 1 94 ? -7.282 -0.667 4.286 1.00 98.31 94 SER A C 1
ATOM 751 O O . SER A 1 94 ? -8.491 -0.705 4.075 1.00 98.31 94 SER A O 1
ATOM 753 N N . ILE A 1 95 ? -6.714 -1.310 5.298 1.00 98.19 95 ILE A N 1
ATOM 754 C CA . ILE A 1 95 ? -7.452 -2.042 6.323 1.00 98.19 95 ILE A CA 1
ATOM 755 C C . ILE A 1 95 ? -7.046 -1.449 7.658 1.00 98.19 95 ILE A C 1
ATOM 757 O O . ILE A 1 95 ? -5.860 -1.461 8.000 1.00 98.19 95 ILE A O 1
ATOM 761 N N . SER A 1 96 ? -8.029 -0.984 8.417 1.00 98.06 96 SER A N 1
ATOM 762 C CA . SER A 1 96 ? -7.799 -0.414 9.739 1.00 98.06 96 SER A CA 1
ATOM 763 C C . SER A 1 96 ? -8.701 -1.063 10.777 1.00 98.06 96 SER A C 1
ATOM 765 O O . SER A 1 96 ? -9.832 -1.458 10.479 1.00 98.06 96 SER A O 1
ATOM 767 N N . LYS A 1 97 ? -8.202 -1.168 12.010 1.00 97.50 97 LYS A N 1
ATOM 768 C CA . LYS A 1 97 ? -8.981 -1.590 13.176 1.00 97.50 97 LYS A CA 1
ATOM 769 C C . LYS A 1 97 ? -8.765 -0.599 14.309 1.00 97.50 97 LYS A C 1
ATOM 771 O O . LYS A 1 97 ? -7.692 -0.567 14.901 1.00 97.50 97 LYS A O 1
ATOM 776 N N . THR A 1 98 ? -9.774 0.211 14.592 1.00 94.44 98 THR A N 1
ATOM 777 C CA . THR A 1 98 ? -9.718 1.238 15.638 1.00 94.44 98 THR A CA 1
ATOM 778 C C . THR A 1 98 ? -9.812 0.616 17.037 1.00 94.44 98 THR A C 1
ATOM 780 O O . THR A 1 98 ? -10.206 -0.542 17.190 1.00 94.44 98 THR A O 1
ATOM 783 N N . GLU A 1 99 ? -9.427 1.363 18.078 1.00 91.81 99 GLU A N 1
ATOM 784 C CA . GLU A 1 99 ? -9.368 0.867 19.471 1.00 91.81 99 GLU A CA 1
ATOM 785 C C . GLU A 1 99 ? -10.719 0.361 20.003 1.00 91.81 99 GLU A C 1
ATOM 787 O O . GLU A 1 99 ? -10.780 -0.553 20.822 1.00 91.81 99 GLU A O 1
ATOM 792 N N . ASP A 1 100 ? -11.813 0.919 19.491 1.00 92.19 100 ASP A N 1
ATOM 793 C CA . ASP A 1 100 ? -13.190 0.491 19.757 1.00 92.19 100 ASP A CA 1
ATOM 794 C C . ASP A 1 100 ? -13.579 -0.844 19.086 1.00 92.19 100 ASP A C 1
ATOM 796 O O . ASP A 1 100 ? -14.708 -1.312 19.235 1.00 92.19 100 ASP A O 1
ATOM 800 N N . GLY A 1 101 ? -12.655 -1.465 18.350 1.00 93.31 101 GLY A N 1
ATOM 801 C CA . GLY A 1 101 ? -12.833 -2.744 17.677 1.00 93.31 101 GLY A CA 1
ATOM 802 C C . GLY A 1 101 ? -13.517 -2.667 16.312 1.00 93.31 101 GLY A C 1
ATOM 803 O O . GLY A 1 101 ? -13.737 -3.721 15.710 1.00 93.31 101 GLY A O 1
ATOM 804 N N . ARG A 1 102 ? -13.842 -1.469 15.806 1.00 96.62 102 ARG A N 1
ATOM 805 C CA . ARG A 1 102 ? -14.456 -1.295 14.482 1.00 96.62 102 ARG A CA 1
ATOM 806 C C . ARG A 1 102 ? -13.442 -1.481 13.361 1.00 96.62 102 ARG A C 1
ATOM 808 O O . ARG A 1 102 ? -12.286 -1.076 13.470 1.00 96.62 102 ARG A O 1
ATOM 815 N N . TYR A 1 103 ? -13.902 -2.087 12.271 1.00 98.12 103 TYR A N 1
ATOM 816 C CA . TYR A 1 103 ? -13.105 -2.287 11.069 1.00 98.12 103 TYR A CA 1
ATOM 817 C C . TYR A 1 103 ? -13.432 -1.221 10.029 1.00 98.12 103 TYR A C 1
ATOM 819 O O . TYR A 1 103 ? -14.588 -0.845 9.845 1.00 98.12 103 TYR A O 1
ATOM 827 N N . TRP A 1 104 ? -12.401 -0.774 9.324 1.00 98.44 104 TRP A N 1
ATOM 828 C CA . TRP A 1 104 ? -12.512 0.210 8.258 1.00 98.44 104 TRP A CA 1
ATOM 829 C C . TRP A 1 104 ? -11.767 -0.277 7.025 1.00 98.44 104 TRP A C 1
ATOM 831 O O . TRP A 1 104 ? -10.684 -0.858 7.130 1.00 98.44 104 TRP A O 1
ATOM 841 N N . LEU A 1 105 ? -12.363 -0.050 5.858 1.00 98.56 105 LEU A N 1
ATOM 842 C CA . LEU A 1 105 ? -11.828 -0.475 4.573 1.00 98.56 105 LEU A CA 1
ATOM 843 C C . LEU A 1 105 ? -11.759 0.717 3.622 1.00 98.56 105 LEU A C 1
ATOM 845 O O . LEU A 1 105 ? -12.786 1.291 3.258 1.00 98.56 105 LEU A O 1
ATOM 849 N N . GLY A 1 106 ? -10.552 1.074 3.195 1.00 98.19 106 GLY A N 1
ATOM 850 C CA . GLY A 1 106 ? -10.336 1.939 2.043 1.00 98.19 106 GLY A CA 1
ATOM 851 C C . GLY A 1 106 ? -10.135 1.103 0.788 1.00 98.19 106 GLY A C 1
ATOM 852 O O . GLY A 1 106 ? -9.425 0.099 0.797 1.00 98.19 106 GLY A O 1
ATOM 853 N N . ASN A 1 107 ? -10.772 1.522 -0.300 1.00 97.31 107 ASN A N 1
ATOM 854 C CA . ASN A 1 107 ? -10.667 0.880 -1.602 1.00 97.31 107 ASN A CA 1
ATOM 855 C C . ASN A 1 107 ? -10.710 1.953 -2.695 1.00 97.31 107 ASN A C 1
ATOM 857 O O . ASN A 1 107 ? -11.729 2.629 -2.849 1.00 97.31 107 ASN A O 1
ATOM 861 N N . LYS A 1 108 ? -9.619 2.119 -3.447 1.00 97.25 108 LYS A N 1
ATOM 862 C CA . LYS A 1 108 ? -9.531 3.125 -4.514 1.00 97.25 108 LYS A CA 1
ATOM 863 C C . LYS A 1 108 ? -8.677 2.633 -5.675 1.00 97.25 108 LYS A C 1
ATOM 865 O O . LYS A 1 108 ? -7.520 2.281 -5.478 1.00 97.25 108 LYS A O 1
ATOM 870 N N . GLN A 1 109 ? -9.231 2.649 -6.884 1.00 96.00 109 GLN A N 1
ATOM 871 C CA . GLN A 1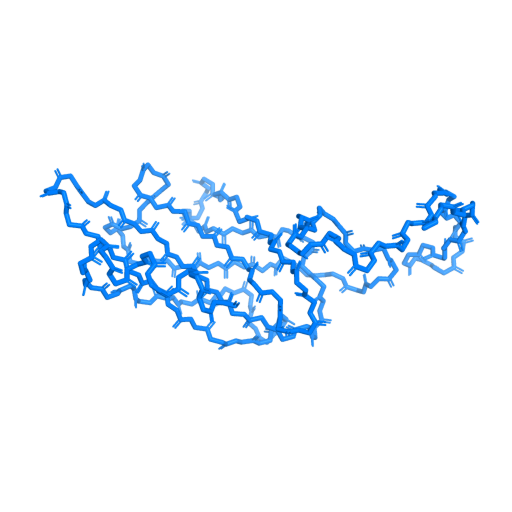 109 ? -8.475 2.385 -8.110 1.00 96.00 109 GLN A CA 1
ATOM 872 C C . GLN A 1 109 ? -7.756 3.649 -8.588 1.00 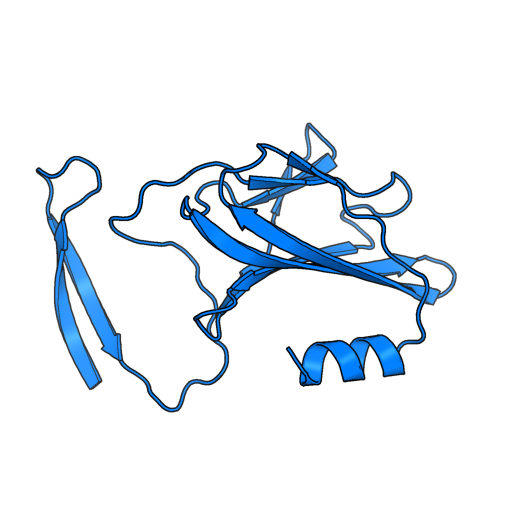96.00 109 GLN A C 1
ATOM 874 O O . GLN A 1 109 ? -8.299 4.751 -8.488 1.00 96.00 109 GLN A O 1
ATOM 879 N N . THR A 1 110 ? -6.532 3.487 -9.085 1.00 95.88 110 THR A N 1
ATOM 880 C CA . THR A 1 110 ? -5.701 4.563 -9.634 1.00 95.88 110 THR A CA 1
ATOM 881 C C . THR A 1 110 ? -4.571 3.991 -10.487 1.00 95.88 110 THR A C 1
ATOM 883 O O . THR A 1 110 ? -4.281 2.798 -10.442 1.00 95.88 110 THR A O 1
ATOM 886 N N . GLU A 1 111 ? -3.884 4.863 -11.214 1.00 94.94 111 GLU A N 1
ATOM 887 C CA . GLU A 1 111 ? -2.629 4.550 -11.891 1.00 94.94 111 GLU A CA 1
ATOM 888 C C . GLU A 1 111 ? -1.439 5.096 -11.084 1.00 94.94 111 GLU A C 1
ATOM 890 O O . GLU A 1 111 ? -1.500 6.199 -10.523 1.00 94.94 111 GLU A O 1
ATOM 895 N N . ILE A 1 112 ? -0.354 4.325 -11.001 1.00 93.00 112 ILE A N 1
ATOM 896 C CA . ILE A 1 112 ? 0.895 4.767 -10.371 1.00 93.00 112 ILE A CA 1
ATOM 897 C C . ILE A 1 112 ? 1.528 5.865 -11.231 1.00 93.00 112 ILE A C 1
ATOM 899 O O . ILE A 1 112 ? 1.823 5.649 -12.402 1.00 93.00 112 ILE A O 1
ATOM 903 N N . GLY A 1 113 ? 1.796 7.029 -10.635 1.00 85.81 113 GLY A N 1
ATOM 904 C CA . GLY A 1 113 ? 2.427 8.165 -11.318 1.00 85.81 113 GLY A CA 1
ATOM 905 C C . GLY A 1 113 ? 1.471 9.290 -11.713 1.00 85.81 113 GLY A C 1
ATOM 906 O O . GLY A 1 113 ? 1.937 10.383 -12.020 1.00 85.81 113 GLY A O 1
ATOM 907 N N . THR A 1 114 ? 0.148 9.093 -11.620 1.00 81.62 114 THR A N 1
ATOM 908 C CA . THR A 1 114 ? -0.812 10.199 -11.816 1.00 81.62 114 THR A CA 1
ATOM 909 C C . THR A 1 114 ? -0.697 11.258 -10.716 1.00 81.62 114 THR A C 1
ATOM 911 O O . THR A 1 114 ? -0.829 12.445 -10.991 1.00 81.62 114 THR A O 1
ATOM 914 N N . ASN A 1 115 ? -0.437 10.833 -9.475 1.00 79.00 115 ASN A N 1
ATOM 915 C CA . ASN A 1 115 ? -0.250 11.699 -8.313 1.00 79.00 115 ASN A CA 1
ATOM 916 C C . ASN A 1 115 ? 0.917 11.185 -7.463 1.00 79.00 115 ASN A C 1
ATOM 918 O O . ASN A 1 115 ? 1.127 9.976 -7.375 1.00 79.00 115 ASN A O 1
ATOM 922 N N . ALA A 1 116 ? 1.631 12.098 -6.800 1.00 78.88 116 ALA A N 1
ATOM 923 C CA . ALA A 1 116 ? 2.688 11.738 -5.850 1.00 78.88 116 ALA A CA 1
ATOM 924 C C . ALA A 1 116 ? 2.119 11.093 -4.571 1.00 78.88 116 ALA A C 1
ATOM 926 O O . ALA A 1 116 ? 2.663 10.109 -4.068 1.00 78.88 116 ALA A O 1
ATOM 927 N N . THR A 1 117 ? 0.986 11.617 -4.096 1.00 95.00 117 THR A N 1
ATOM 928 C CA . THR A 1 117 ? 0.263 11.121 -2.922 1.00 95.00 117 THR A CA 1
ATOM 929 C C . THR A 1 117 ? -1.219 11.002 -3.256 1.00 95.00 117 THR A C 1
ATOM 931 O O . THR A 1 117 ? -1.802 11.919 -3.837 1.00 95.00 117 THR A O 1
ATOM 934 N N . VAL A 1 118 ? -1.835 9.872 -2.911 1.00 96.75 118 VAL A N 1
ATOM 935 C CA . VAL A 1 118 ? -3.250 9.592 -3.158 1.00 96.75 118 VAL A CA 1
ATOM 936 C C . VAL A 1 118 ? -4.004 9.521 -1.839 1.00 96.75 118 VAL A C 1
ATOM 938 O O . VAL A 1 118 ? -3.773 8.634 -1.026 1.00 96.75 118 VAL A O 1
ATOM 941 N N . GLU A 1 119 ? -4.969 10.414 -1.661 1.00 97.00 119 GLU A N 1
ATOM 942 C CA . GLU A 1 119 ? -5.874 10.361 -0.513 1.00 97.00 119 GLU A CA 1
ATOM 943 C C . GLU A 1 119 ? -6.858 9.192 -0.644 1.00 97.00 119 GLU A C 1
ATOM 945 O O . GLU A 1 119 ? -7.486 8.996 -1.700 1.00 97.00 119 GLU A O 1
ATOM 950 N N . VAL A 1 120 ? -7.030 8.444 0.442 1.00 97.94 120 VAL A N 1
ATOM 951 C CA . VAL A 1 120 ? -8.027 7.379 0.578 1.00 97.94 120 VAL A CA 1
ATOM 952 C C . VAL A 1 120 ? -8.840 7.624 1.841 1.00 97.94 120 VAL A C 1
ATOM 954 O O . VAL A 1 120 ? -8.288 7.880 2.901 1.00 97.94 120 VAL A O 1
ATOM 957 N N . GLN A 1 121 ? -10.163 7.523 1.721 1.00 97.75 121 GLN A N 1
ATOM 958 C CA . GLN A 1 121 ? -11.113 7.682 2.823 1.00 97.75 121 GLN A CA 1
ATOM 959 C C . GLN A 1 121 ? -11.697 6.303 3.170 1.00 97.75 121 GLN A C 1
ATOM 961 O O . GLN A 1 121 ? -12.550 5.813 2.420 1.00 97.75 121 GLN A O 1
ATOM 966 N N . PRO A 1 122 ? -11.220 5.630 4.235 1.00 98.00 122 PRO A N 1
ATOM 967 C CA . PRO A 1 122 ? -11.770 4.350 4.663 1.00 98.00 122 PRO A CA 1
ATOM 968 C C . PRO A 1 122 ? -13.234 4.467 5.090 1.00 98.00 122 PRO A C 1
ATOM 970 O O . PRO A 1 122 ? -13.652 5.470 5.664 1.00 98.00 122 PRO A O 1
ATOM 973 N N . GLN A 1 123 ? -14.016 3.419 4.842 1.00 98.06 123 GLN A N 1
ATOM 974 C CA . GLN A 1 123 ? -15.407 3.323 5.287 1.00 98.06 123 GLN A CA 1
ATOM 975 C C . GLN A 1 123 ? -15.553 2.257 6.367 1.00 98.06 123 GLN A C 1
ATOM 977 O O . GLN A 1 123 ? -14.943 1.191 6.266 1.00 98.06 123 GLN A O 1
ATOM 982 N N . GLU A 1 124 ? -16.376 2.534 7.380 1.00 97.88 124 GLU A N 1
ATOM 983 C CA . GLU A 1 124 ? -16.691 1.564 8.427 1.00 97.88 124 GLU A CA 1
ATOM 984 C C . GLU A 1 124 ? -17.409 0.358 7.814 1.00 97.88 124 GLU A C 1
ATOM 986 O O . GLU A 1 124 ? -18.384 0.493 7.070 1.00 97.88 124 GLU A O 1
ATOM 991 N N . VAL A 1 125 ? -16.917 -0.833 8.133 1.00 98.06 125 VAL A N 1
ATOM 992 C CA . VAL A 1 125 ? -17.440 -2.103 7.637 1.00 98.06 125 VAL A CA 1
ATOM 993 C C . VAL A 1 125 ? -17.395 -3.155 8.738 1.00 98.06 125 VAL A C 1
ATOM 995 O O . VAL A 1 125 ? -16.631 -3.071 9.697 1.00 98.06 125 VAL A O 1
ATOM 998 N N . GLN A 1 126 ? -18.199 -4.203 8.595 1.00 97.69 126 GLN A N 1
ATOM 999 C CA . GLN A 1 126 ? -18.076 -5.375 9.455 1.00 97.69 126 GLN A CA 1
ATOM 1000 C C . GLN A 1 126 ? -16.856 -6.210 9.053 1.00 97.69 126 GLN A C 1
ATOM 1002 O O . GLN A 1 126 ? -16.499 -6.290 7.877 1.00 97.69 126 GLN A O 1
ATOM 1007 N N . GLU A 1 127 ? -16.280 -6.937 10.010 1.00 96.12 127 GLU A N 1
ATOM 1008 C CA . GLU A 1 127 ? -15.158 -7.855 9.768 1.00 96.12 127 GLU A CA 1
ATOM 1009 C C . GLU A 1 127 ? -15.435 -8.832 8.618 1.00 96.12 127 GLU A C 1
ATOM 1011 O O . GLU A 1 127 ? -14.608 -9.026 7.728 1.00 96.12 127 GLU A O 1
ATOM 1016 N N . GLN A 1 128 ? -16.646 -9.395 8.571 1.00 97.00 128 GLN A N 1
ATOM 1017 C CA . GLN A 1 128 ? -17.031 -10.321 7.510 1.00 97.00 128 GLN A CA 1
ATOM 1018 C C . GLN A 1 128 ? -17.040 -9.656 6.125 1.00 97.00 128 GLN A C 1
ATOM 1020 O O . GLN A 1 128 ? -16.746 -10.316 5.128 1.00 97.00 128 GLN A O 1
ATOM 1025 N N . GLN A 1 129 ? -17.350 -8.360 6.044 1.00 96.69 129 GLN A N 1
ATOM 1026 C CA . GLN A 1 129 ? -17.305 -7.611 4.789 1.00 96.69 129 GLN A CA 1
ATOM 1027 C C . GLN A 1 129 ? -15.861 -7.369 4.341 1.00 96.69 129 GLN A C 1
ATOM 1029 O O . GLN A 1 129 ? -15.588 -7.527 3.154 1.00 96.69 129 GLN A O 1
ATOM 1034 N N . VAL A 1 130 ? -14.932 -7.099 5.270 1.00 96.81 130 VAL A N 1
ATOM 1035 C CA . VAL A 1 130 ? -13.488 -7.053 4.969 1.00 96.81 130 VAL A CA 1
ATOM 1036 C C . VAL A 1 130 ? -13.033 -8.394 4.398 1.00 96.81 130 VAL A C 1
ATOM 1038 O O . VAL A 1 130 ? -12.470 -8.446 3.309 1.00 96.81 130 VAL A O 1
ATOM 1041 N N . LEU A 1 131 ? -13.341 -9.502 5.079 1.00 96.69 131 LEU A N 1
ATOM 1042 C CA . LEU A 1 131 ? -12.945 -10.839 4.626 1.00 96.69 131 LEU A CA 1
ATOM 1043 C C . LEU A 1 131 ? -13.536 -11.194 3.257 1.00 96.69 131 LEU A C 1
ATOM 1045 O O . LEU A 1 131 ? -12.859 -11.806 2.433 1.00 96.69 131 LEU A O 1
ATOM 1049 N N . ASN A 1 132 ? -14.793 -10.828 3.008 1.00 97.25 132 ASN A N 1
ATOM 1050 C CA . ASN A 1 132 ? -15.433 -11.059 1.717 1.00 97.25 132 ASN A CA 1
ATOM 1051 C C . ASN A 1 132 ? -14.804 -10.199 0.621 1.00 97.25 132 ASN A C 1
ATOM 1053 O O . ASN A 1 132 ? -14.607 -10.697 -0.481 1.00 97.25 132 ASN A O 1
ATOM 1057 N N . PHE A 1 133 ? -14.460 -8.944 0.910 1.00 96.19 133 PHE A N 1
ATOM 1058 C CA . PHE A 1 133 ? -13.753 -8.086 -0.033 1.00 96.19 133 PHE A CA 1
ATOM 1059 C C . PHE A 1 133 ? -12.399 -8.690 -0.420 1.00 96.19 133 PHE A C 1
ATOM 1061 O O . PHE A 1 133 ? -12.148 -8.891 -1.603 1.00 96.19 133 PHE A O 1
ATOM 1068 N N . LEU A 1 134 ? -11.579 -9.080 0.563 1.00 92.88 134 LEU A N 1
ATOM 1069 C CA . LEU A 1 134 ? -10.243 -9.636 0.318 1.00 92.88 134 LEU A CA 1
ATOM 1070 C C . LEU A 1 134 ? -10.263 -10.943 -0.485 1.00 92.88 134 LEU A C 1
ATOM 1072 O O . LEU A 1 134 ? -9.355 -11.195 -1.267 1.00 92.88 134 LEU A O 1
ATOM 1076 N N . LYS A 1 135 ? -11.293 -11.778 -0.313 1.00 91.50 135 LYS A N 1
ATOM 1077 C CA . LYS A 1 135 ? -11.458 -13.028 -1.077 1.00 91.50 135 LYS A CA 1
ATOM 1078 C C . LYS A 1 135 ? -11.868 -12.816 -2.537 1.00 91.50 135 LYS A C 1
ATOM 1080 O O . LYS A 1 135 ? -11.780 -13.765 -3.308 1.00 91.50 135 LYS A O 1
ATOM 1085 N N . ASN A 1 136 ? -12.362 -11.627 -2.879 1.00 90.25 136 ASN A N 1
ATOM 1086 C CA . ASN A 1 136 ? -12.815 -11.264 -4.223 1.00 90.25 136 ASN A CA 1
ATOM 1087 C C . ASN A 1 136 ? -11.902 -10.214 -4.883 1.00 90.25 136 ASN A C 1
ATOM 1089 O O . ASN A 1 136 ? -12.327 -9.566 -5.842 1.00 90.25 136 ASN A O 1
ATOM 1093 N N . LEU A 1 137 ? -10.700 -10.006 -4.333 1.00 87.12 137 LEU A N 1
ATOM 1094 C CA . LEU A 1 137 ? -9.630 -9.276 -5.009 1.00 87.12 137 LEU A CA 1
ATOM 1095 C C . LEU A 1 137 ? -9.094 -10.071 -6.201 1.00 87.12 137 LEU A C 1
ATOM 1097 O O . LEU A 1 137 ? -9.114 -11.325 -6.141 1.00 87.12 137 LEU A O 1
#